Protein AF-A0AAV7MFL0-F1 (afdb_monomer)

Radius of gyration: 20.4 Å; Cα contacts (8 Å, |Δi|>4): 35; chains: 1; bounding box: 39×38×61 Å

Secondary structure (DSSP, 8-state):
---------SB----GGGGSSPPPBPPP-SSPP--SSPPPPPSSS-------S-----S---PPP-

Foldseek 3Di:
DDDDFADDDQFDDCPDPNVPPDTHGDDDDDDDDRRPDHDDDDPPDDDDDDPDDDDDPDPDPPDDDD

Mean predicted aligned error: 13.96 Å

Solvent-accessible surface area (backbone atoms only — not comparable to full-atom values): 5009 Å² total; per-residue (Å²): 140,87,89,82,73,49,44,77,73,73,42,48,78,59,56,78,85,37,60,85,45,78,86,46,72,43,80,88,76,93,71,93,75,88,26,86,49,73,64,84,79,69,94,75,78,89,80,94,81,82,95,78,81,73,96,75,90,67,99,70,87,76,74,79,85,133

InterPro domains:
  IPR002018 Carboxylesterase, type B [PF00135] (2-54)
  IPR029058 Alpha/Beta hydrolase fold [G3DSA:3.40.50.1820] (1-63)
  IPR029058 Alpha/Beta hydrolase fold [SSF53474] (2-47)

pLDDT: mean 74.98, std 17.2, range [35.75, 92.5]

Organism: Pleurodeles waltl (NCBI:txid8319)

Structure (mmCIF, N/CA/C/O backbone):
data_AF-A0AAV7MFL0-F1
#
_entry.id   AF-A0AAV7MFL0-F1
#
loop_
_atom_site.group_PDB
_atom_site.id
_atom_site.type_symbol
_atom_site.label_atom_id
_atom_site.label_alt_id
_atom_site.label_comp_id
_atom_site.label_asym_id
_atom_site.label_entity_id
_atom_site.label_seq_id
_atom_site.pdbx_PDB_ins_code
_atom_site.Cartn_x
_atom_site.Cartn_y
_atom_site.Cartn_z
_atom_site.occupancy
_atom_site.B_iso_or_equiv
_atom_site.auth_seq_id
_atom_site.auth_comp_id
_atom_site.auth_asym_id
_atom_site.auth_atom_id
_atom_site.pdbx_PDB_model_num
ATOM 1 N N . MET A 1 1 ? 23.349 -10.968 -11.770 1.00 63.69 1 MET A N 1
ATOM 2 C CA . MET A 1 1 ? 22.763 -9.826 -11.030 1.00 63.69 1 MET A CA 1
ATOM 3 C C . MET A 1 1 ? 21.303 -10.135 -10.751 1.00 63.69 1 MET A C 1
ATOM 5 O O . MET A 1 1 ? 20.689 -10.791 -11.582 1.00 63.69 1 MET A O 1
ATOM 9 N N . VAL A 1 2 ? 20.780 -9.720 -9.596 1.00 82.38 2 VAL A N 1
ATOM 10 C CA . VAL A 1 2 ? 19.384 -9.941 -9.181 1.00 82.38 2 VAL A CA 1
ATOM 11 C C . VAL A 1 2 ? 18.786 -8.594 -8.782 1.00 82.38 2 VAL A C 1
ATOM 13 O O . VAL A 1 2 ? 19.433 -7.827 -8.072 1.00 82.38 2 VAL A O 1
ATOM 16 N N . ASN A 1 3 ? 17.564 -8.319 -9.234 1.00 85.31 3 ASN A N 1
ATOM 17 C CA . ASN A 1 3 ? 16.806 -7.114 -8.908 1.00 85.31 3 ASN A CA 1
ATOM 18 C C . ASN A 1 3 ? 15.666 -7.493 -7.955 1.00 85.31 3 ASN A C 1
ATOM 20 O O . ASN A 1 3 ? 14.923 -8.433 -8.229 1.00 85.31 3 ASN A O 1
ATOM 24 N N . ALA A 1 4 ? 15.532 -6.767 -6.844 1.00 87.38 4 ALA A N 1
ATOM 25 C CA . ALA A 1 4 ? 14.482 -6.976 -5.850 1.00 87.38 4 ALA A CA 1
ATOM 26 C C . ALA A 1 4 ? 13.582 -5.736 -5.753 1.00 87.38 4 ALA A C 1
ATOM 28 O O . ALA A 1 4 ? 14.077 -4.609 -5.767 1.00 87.38 4 ALA A O 1
ATOM 29 N N . TYR A 1 5 ? 12.270 -5.955 -5.629 1.00 90.62 5 TYR A N 1
ATOM 30 C CA . TYR A 1 5 ? 11.252 -4.908 -5.520 1.00 90.62 5 TYR A CA 1
ATOM 31 C C . TYR A 1 5 ? 10.390 -5.186 -4.280 1.00 90.62 5 TYR A C 1
ATOM 33 O O . TYR A 1 5 ? 9.701 -6.201 -4.226 1.00 90.62 5 TYR A O 1
ATOM 41 N N . LEU A 1 6 ? 10.446 -4.313 -3.272 1.00 85.25 6 LEU A N 1
ATOM 42 C CA . LEU A 1 6 ? 9.991 -4.601 -1.900 1.00 85.25 6 LEU A CA 1
ATOM 43 C C . LEU A 1 6 ? 8.753 -3.810 -1.451 1.00 85.25 6 LEU A C 1
ATOM 45 O O . LEU A 1 6 ? 8.373 -3.894 -0.290 1.00 85.25 6 LEU A O 1
ATOM 49 N N . GLY A 1 7 ? 8.101 -3.073 -2.353 1.00 86.50 7 GLY A N 1
ATOM 50 C CA . GLY A 1 7 ? 6.988 -2.174 -2.009 1.00 86.50 7 GLY A CA 1
ATOM 51 C C . GLY A 1 7 ? 5.875 -2.096 -3.053 1.00 86.50 7 GLY A C 1
ATOM 52 O O . GLY A 1 7 ? 5.149 -1.106 -3.099 1.00 86.50 7 GLY A O 1
ATOM 53 N N . VAL A 1 8 ? 5.752 -3.098 -3.926 1.00 90.25 8 VAL A N 1
ATOM 54 C CA . VAL A 1 8 ? 4.733 -3.103 -4.987 1.00 90.25 8 VAL A CA 1
ATOM 55 C C . VAL A 1 8 ? 3.382 -3.538 -4.400 1.00 90.25 8 VAL A C 1
ATOM 57 O O . VAL A 1 8 ? 3.288 -4.647 -3.870 1.00 90.25 8 VAL A O 1
ATOM 60 N N . PRO A 1 9 ? 2.327 -2.701 -4.462 1.00 88.19 9 PRO A N 1
ATOM 61 C CA . PRO A 1 9 ? 1.034 -3.055 -3.888 1.00 88.19 9 PRO A CA 1
ATOM 62 C C . PRO A 1 9 ? 0.324 -4.115 -4.731 1.00 88.19 9 PRO A C 1
ATOM 64 O O . PRO A 1 9 ? 0.260 -4.009 -5.953 1.00 88.19 9 PRO A O 1
ATOM 67 N N . PHE A 1 10 ? -0.268 -5.103 -4.059 1.00 87.56 10 PHE A N 1
ATOM 68 C CA . PHE A 1 10 ? -1.060 -6.160 -4.698 1.00 87.56 10 PHE A CA 1
ATOM 69 C C . PHE A 1 10 ? -2.564 -5.840 -4.732 1.00 87.56 10 PHE A C 1
ATOM 71 O O . PHE A 1 10 ? -3.284 -6.282 -5.625 1.00 87.56 10 PHE A O 1
ATOM 78 N N . ALA A 1 11 ? -3.039 -5.058 -3.763 1.00 91.31 11 ALA A N 1
ATOM 79 C CA . ALA A 1 11 ? -4.440 -4.706 -3.599 1.00 91.31 11 ALA A CA 1
ATOM 80 C C . ALA A 1 11 ? -4.602 -3.225 -3.260 1.00 91.31 11 ALA A C 1
ATOM 82 O O . ALA A 1 11 ? -3.665 -2.560 -2.805 1.00 91.31 11 ALA A O 1
ATOM 83 N N . LYS A 1 12 ? -5.815 -2.707 -3.458 1.00 90.12 12 LYS A N 1
ATOM 84 C CA . LYS A 1 12 ? -6.172 -1.370 -2.975 1.00 90.12 12 LYS A CA 1
ATOM 85 C C . LYS A 1 12 ? -6.112 -1.326 -1.453 1.00 90.12 12 LYS A C 1
ATOM 87 O O . LYS A 1 12 ? -6.414 -2.306 -0.775 1.00 90.12 12 LYS A O 1
ATOM 92 N N . ALA A 1 13 ? -5.774 -0.153 -0.924 1.00 88.44 13 ALA A N 1
ATOM 93 C CA . ALA A 1 13 ? -5.746 0.066 0.512 1.00 88.44 13 ALA A CA 1
ATOM 94 C C . ALA A 1 13 ? -7.122 -0.276 1.133 1.00 88.44 13 ALA A C 1
ATOM 96 O O . ALA A 1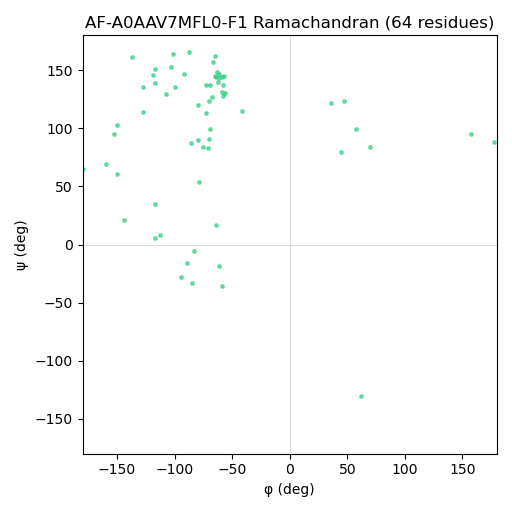 13 ? -8.146 0.212 0.633 1.00 88.44 13 ALA A O 1
ATOM 97 N N . PRO A 1 14 ? -7.170 -1.081 2.213 1.00 89.12 14 PRO A N 1
ATOM 98 C CA . PRO A 1 14 ? -8.409 -1.506 2.867 1.00 89.12 14 PRO A CA 1
ATOM 99 C C . PRO A 1 14 ? -8.964 -0.396 3.777 1.00 89.12 14 PRO A C 1
ATOM 101 O O . PRO A 1 14 ? -9.180 -0.582 4.973 1.00 89.12 14 PRO A O 1
ATOM 104 N N . VAL A 1 15 ? -9.153 0.797 3.214 1.00 88.25 15 VAL A N 1
ATOM 105 C CA . VAL A 1 15 ? -9.651 1.989 3.911 1.00 88.25 15 VAL A CA 1
ATOM 106 C C . VAL A 1 15 ? -11.123 2.245 3.579 1.00 88.25 15 VAL A C 1
ATOM 108 O O . VAL A 1 15 ? -11.619 1.854 2.520 1.00 88.25 15 VAL A O 1
ATOM 111 N N . GLY A 1 16 ? -11.844 2.896 4.495 1.00 88.62 16 GLY A N 1
ATOM 112 C CA . GLY A 1 16 ? -13.272 3.190 4.337 1.00 88.62 16 GLY A CA 1
ATOM 113 C C . GLY A 1 16 ? -14.124 1.920 4.235 1.00 88.62 16 GLY A C 1
ATOM 114 O O . GLY A 1 16 ? -13.971 0.995 5.032 1.00 88.62 16 GLY A O 1
ATOM 115 N N . LEU A 1 17 ? -14.995 1.859 3.222 1.00 88.31 17 LEU A N 1
ATOM 116 C CA . LEU A 1 17 ? -15.890 0.719 2.964 1.00 88.31 17 LEU A CA 1
ATOM 117 C C . LEU A 1 17 ? -15.144 -0.597 2.677 1.00 88.31 17 LEU A C 1
ATOM 119 O O . LEU A 1 17 ? -15.722 -1.673 2.809 1.00 88.31 17 LEU A O 1
ATOM 123 N N . ARG A 1 18 ? -13.856 -0.529 2.310 1.00 87.62 18 ARG A N 1
ATOM 124 C CA . ARG A 1 18 ? -13.038 -1.702 1.966 1.00 87.62 18 ARG A CA 1
ATOM 125 C C . ARG A 1 18 ? -12.435 -2.427 3.168 1.00 87.62 18 ARG A C 1
ATOM 127 O O . ARG A 1 18 ? -11.843 -3.482 2.982 1.00 87.62 18 ARG A O 1
ATOM 134 N N . ARG A 1 19 ? -12.581 -1.903 4.391 1.00 88.94 19 ARG A N 1
ATOM 135 C CA . ARG A 1 19 ? -11.962 -2.485 5.597 1.00 88.94 19 ARG A CA 1
ATOM 136 C C . ARG A 1 19 ? -12.388 -3.933 5.863 1.00 88.94 19 ARG A C 1
ATOM 138 O O . ARG A 1 19 ? -11.582 -4.725 6.337 1.00 88.94 19 ARG A O 1
ATOM 145 N N . PHE A 1 20 ? -13.644 -4.258 5.566 1.00 88.00 20 PHE A N 1
ATOM 146 C CA . PHE A 1 20 ? -14.227 -5.590 5.776 1.00 88.00 20 PHE A CA 1
ATOM 147 C C . PHE A 1 20 ? -14.662 -6.260 4.467 1.00 88.00 20 PHE A C 1
ATOM 149 O O . PHE A 1 20 ? -15.286 -7.318 4.485 1.00 88.00 20 PHE A O 1
ATOM 156 N N . ALA A 1 21 ? -14.357 -5.636 3.329 1.00 89.38 21 ALA A N 1
ATOM 157 C CA . ALA A 1 21 ? -14.642 -6.194 2.018 1.00 89.38 21 ALA A CA 1
ATOM 158 C C . ALA A 1 21 ? -13.487 -7.093 1.557 1.00 89.38 21 ALA A C 1
ATOM 160 O O . ALA A 1 21 ? -12.381 -7.056 2.099 1.00 89.38 21 ALA A O 1
ATOM 161 N N . ARG A 1 22 ? -13.733 -7.893 0.514 1.00 91.75 22 ARG A N 1
ATOM 162 C CA . ARG A 1 22 ? -12.659 -8.650 -0.141 1.00 91.75 22 ARG A CA 1
ATOM 163 C C . ARG A 1 22 ? -11.613 -7.690 -0.732 1.00 91.75 22 ARG A C 1
ATOM 165 O O . ARG A 1 22 ? -11.998 -6.624 -1.215 1.00 91.75 22 ARG A O 1
ATOM 172 N N . PRO A 1 23 ? -10.322 -8.068 -0.753 1.00 91.25 23 PRO A N 1
ATOM 173 C CA . PRO A 1 23 ? -9.290 -7.271 -1.404 1.00 91.25 23 PRO A CA 1
ATOM 174 C C . PRO A 1 23 ? -9.618 -7.046 -2.885 1.00 9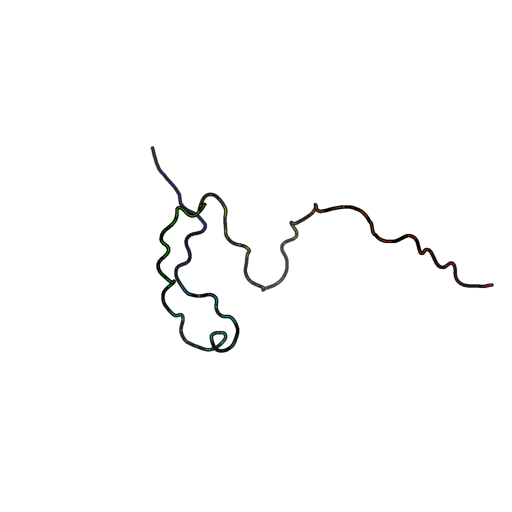1.25 23 PRO A C 1
ATOM 176 O O . PRO A 1 23 ? -9.886 -7.994 -3.621 1.00 91.25 23 PRO A O 1
ATOM 179 N N . GLU A 1 24 ? -9.590 -5.788 -3.319 1.00 91.94 24 GLU A N 1
ATOM 180 C CA . GLU A 1 24 ? -9.692 -5.414 -4.733 1.00 91.94 24 GLU A CA 1
ATOM 181 C C . GLU A 1 24 ? -8.289 -5.313 -5.354 1.00 91.94 24 GLU A C 1
ATOM 183 O O . GLU A 1 24 ? -7.372 -4.858 -4.663 1.00 91.94 24 GLU A O 1
ATOM 188 N N . PRO A 1 25 ? -8.109 -5.653 -6.646 1.00 92.50 25 PRO A N 1
ATOM 189 C CA . PRO A 1 25 ? -6.823 -5.518 -7.330 1.00 92.50 25 PRO A CA 1
ATOM 190 C C . PRO A 1 25 ? -6.327 -4.069 -7.308 1.00 92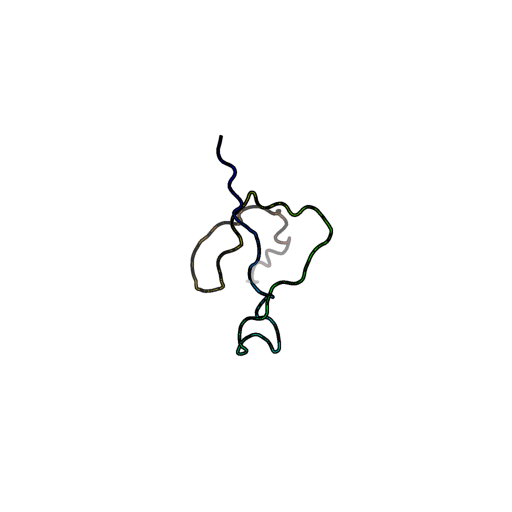.50 25 PRO A C 1
ATOM 192 O O . PRO A 1 25 ? -7.128 -3.131 -7.395 1.00 92.50 25 PRO A O 1
ATOM 195 N N . ALA A 1 26 ? -5.009 -3.890 -7.184 1.00 91.12 26 ALA A N 1
ATOM 196 C CA . ALA A 1 26 ? -4.386 -2.571 -7.225 1.00 91.12 26 ALA A CA 1
ATOM 197 C C . ALA A 1 26 ? -4.717 -1.836 -8.536 1.00 91.12 26 ALA A C 1
ATOM 199 O O . ALA A 1 26 ? -4.844 -2.439 -9.600 1.00 91.12 26 ALA A O 1
ATOM 200 N N . GLU A 1 27 ? -4.867 -0.518 -8.443 1.00 89.38 27 GLU A N 1
ATOM 201 C CA . GLU A 1 27 ? -5.066 0.330 -9.615 1.00 89.38 27 GLU A CA 1
ATOM 202 C C . GLU A 1 27 ? -3.784 0.380 -10.451 1.00 89.38 27 GLU A C 1
ATOM 204 O O . GLU A 1 27 ? -2.685 0.480 -9.897 1.00 89.38 27 GLU A O 1
ATOM 209 N N . ALA A 1 28 ? -3.929 0.294 -11.775 1.00 89.50 28 ALA A N 1
ATOM 210 C CA . ALA A 1 28 ? -2.808 0.454 -12.688 1.00 89.50 28 ALA A CA 1
ATOM 211 C C . ALA A 1 28 ? -2.232 1.869 -12.552 1.00 89.50 28 ALA A C 1
ATOM 213 O O . ALA A 1 28 ? -2.971 2.842 -12.428 1.00 89.50 28 ALA A O 1
ATOM 214 N N . TRP A 1 29 ? -0.909 1.983 -12.582 1.00 88.19 29 TRP A N 1
ATOM 215 C CA . TRP A 1 29 ? -0.218 3.266 -12.520 1.00 88.19 29 TRP A CA 1
ATOM 216 C C . TRP A 1 29 ? 0.607 3.473 -13.795 1.00 88.19 29 TRP A C 1
ATOM 218 O O . TRP A 1 29 ? 1.120 2.512 -14.366 1.00 88.19 29 TRP A O 1
ATOM 228 N N . SER A 1 30 ? 0.720 4.722 -14.248 1.00 88.88 30 SER A N 1
ATOM 229 C CA . SER A 1 30 ? 1.463 5.102 -15.459 1.00 88.88 30 SER A CA 1
ATOM 230 C C . SER A 1 30 ? 2.957 5.318 -15.213 1.00 88.88 30 SER A C 1
ATOM 232 O O . SER A 1 30 ? 3.771 5.037 -16.087 1.00 88.88 30 SER A O 1
ATOM 234 N N . ASP A 1 31 ? 3.321 5.803 -14.025 1.00 89.38 31 ASP A N 1
ATOM 235 C CA . ASP A 1 31 ? 4.664 6.316 -13.738 1.00 89.38 31 ASP A CA 1
ATOM 236 C C . ASP A 1 31 ? 5.553 5.339 -12.959 1.00 89.38 31 ASP A C 1
ATOM 238 O O . ASP A 1 31 ? 5.095 4.388 -12.326 1.00 89.38 31 ASP A O 1
ATOM 242 N N . VAL A 1 32 ? 6.863 5.583 -12.949 1.00 89.75 32 VAL A N 1
ATOM 243 C CA . VAL A 1 32 ? 7.802 4.735 -12.203 1.00 89.75 32 VAL A CA 1
ATOM 244 C C . VAL A 1 32 ? 7.612 4.928 -10.698 1.00 89.75 32 VAL A C 1
ATOM 246 O O . VAL A 1 32 ? 7.740 6.031 -10.169 1.00 89.75 32 VAL A O 1
ATOM 249 N N . ARG A 1 33 ? 7.352 3.828 -9.987 1.00 85.31 33 ARG A N 1
ATOM 250 C CA . ARG A 1 33 ? 7.251 3.799 -8.524 1.00 85.31 33 ARG A CA 1
ATOM 251 C C . ARG A 1 33 ? 8.531 3.279 -7.887 1.00 85.31 33 ARG A C 1
ATOM 253 O O . ARG A 1 33 ? 9.070 2.251 -8.293 1.00 85.31 33 ARG A O 1
ATOM 260 N N . THR A 1 34 ? 8.974 3.948 -6.829 1.00 88.62 34 THR A N 1
ATOM 261 C CA . THR A 1 34 ? 10.120 3.509 -6.029 1.00 88.62 34 THR A CA 1
ATOM 262 C C . THR A 1 34 ? 9.738 2.290 -5.190 1.00 88.62 34 THR A C 1
ATOM 264 O O . THR A 1 34 ? 8.939 2.400 -4.264 1.00 88.62 34 THR A O 1
ATOM 267 N N . ALA A 1 35 ? 10.329 1.131 -5.489 1.00 89.62 35 ALA A N 1
ATOM 268 C CA . ALA A 1 35 ? 10.095 -0.130 -4.777 1.00 89.62 35 ALA A CA 1
ATOM 269 C C . ALA A 1 35 ? 11.366 -0.655 -4.082 1.00 89.62 35 ALA A C 1
ATOM 271 O O . ALA A 1 35 ? 11.593 -1.859 -4.012 1.00 89.62 35 ALA A O 1
ATOM 272 N N . THR A 1 36 ? 12.205 0.250 -3.577 1.00 88.44 36 THR A N 1
ATOM 273 C CA . THR A 1 36 ? 13.481 -0.085 -2.917 1.00 88.44 36 THR A CA 1
ATOM 274 C C . THR A 1 36 ? 13.332 -0.310 -1.407 1.00 88.44 36 THR A C 1
ATOM 276 O O . THR A 1 36 ? 14.221 -0.874 -0.781 1.00 88.44 36 THR A O 1
ATOM 279 N N . SER A 1 37 ? 12.216 0.125 -0.814 1.00 88.69 37 SER A N 1
ATOM 280 C CA . SER A 1 37 ? 11.949 0.042 0.627 1.00 88.69 37 SER A CA 1
ATOM 281 C C . SER A 1 37 ? 10.744 -0.844 0.920 1.00 88.69 37 SER A C 1
ATOM 283 O O . SER A 1 37 ? 9.810 -0.908 0.121 1.00 88.69 37 SER A O 1
ATOM 285 N N . TYR A 1 38 ? 10.749 -1.464 2.101 1.00 87.06 38 TYR A N 1
ATOM 286 C CA . TYR A 1 38 ? 9.592 -2.169 2.643 1.00 87.06 38 TYR A CA 1
ATOM 287 C C . TYR A 1 38 ? 8.435 -1.199 2.936 1.00 87.06 38 TYR A C 1
AT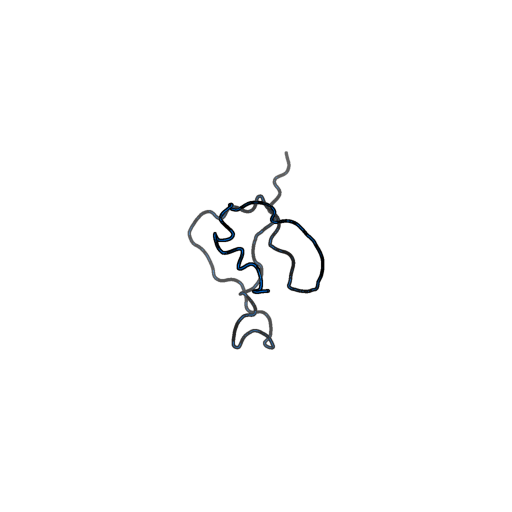OM 289 O O . TYR A 1 38 ? 8.691 -0.054 3.334 1.00 87.06 38 TYR A O 1
ATOM 297 N N . PRO A 1 39 ? 7.171 -1.629 2.748 1.00 83.38 39 PRO A N 1
ATOM 298 C CA . PRO A 1 39 ? 6.007 -0.847 3.137 1.00 83.38 39 PRO A CA 1
ATOM 299 C C . PRO A 1 39 ? 5.933 -0.707 4.665 1.00 83.38 39 PRO A C 1
ATOM 301 O O . PRO A 1 39 ? 6.474 -1.548 5.389 1.00 83.38 39 PRO A O 1
ATOM 304 N N . PRO A 1 40 ? 5.233 0.324 5.173 1.00 80.94 40 PRO A N 1
ATOM 305 C CA . PRO A 1 40 ? 4.971 0.436 6.599 1.00 80.94 40 PRO A CA 1
ATOM 306 C C . PRO A 1 40 ? 4.204 -0.798 7.079 1.00 80.94 40 PRO A C 1
ATOM 308 O O . PRO A 1 40 ? 3.217 -1.215 6.466 1.00 80.94 40 PRO A O 1
ATOM 311 N N . LEU A 1 41 ? 4.680 -1.384 8.175 1.00 79.19 41 LEU A N 1
ATOM 312 C CA . LEU A 1 41 ? 4.037 -2.530 8.800 1.00 79.19 41 LEU A CA 1
ATOM 313 C C . LEU A 1 41 ? 2.642 -2.128 9.306 1.00 79.19 41 LEU A C 1
ATOM 315 O O . LEU A 1 41 ? 2.398 -0.994 9.721 1.00 79.19 41 LEU A O 1
ATOM 319 N N . THR A 1 42 ? 1.699 -3.058 9.202 1.00 70.25 42 THR A N 1
ATOM 320 C CA . THR A 1 42 ? 0.283 -2.849 9.522 1.00 70.25 42 THR A CA 1
ATOM 321 C C . THR A 1 42 ? 0.059 -2.547 11.009 1.00 70.25 42 THR A C 1
ATOM 323 O O . THR A 1 42 ? 0.897 -2.866 11.842 1.00 70.25 42 THR A O 1
ATOM 326 N N . ALA A 1 43 ? -1.104 -1.983 11.360 1.00 62.22 43 ALA A N 1
ATOM 327 C CA . ALA A 1 43 ? -1.443 -1.421 12.681 1.00 62.22 43 ALA A CA 1
ATOM 328 C C . ALA A 1 43 ? -1.488 -2.396 13.889 1.00 62.22 43 ALA A C 1
ATOM 330 O O . ALA A 1 43 ? -2.049 -2.064 14.933 1.00 62.22 43 ALA A O 1
ATOM 331 N N . SER A 1 44 ? -0.913 -3.590 13.787 1.00 49.47 44 SER A N 1
ATOM 332 C CA . SER A 1 44 ? -0.710 -4.497 14.914 1.00 49.47 44 SER A CA 1
ATOM 333 C C . SER A 1 44 ? 0.605 -4.146 15.614 1.00 49.47 44 SER A C 1
ATOM 335 O O . SER A 1 44 ? 1.655 -4.660 15.256 1.00 49.47 44 SER A O 1
ATOM 337 N N . THR A 1 45 ? 0.507 -3.206 16.555 1.00 45.88 45 THR A N 1
ATOM 338 C CA . THR A 1 45 ? 1.301 -3.073 17.793 1.00 45.88 45 THR A CA 1
ATOM 339 C C . THR A 1 45 ? 2.794 -3.458 17.766 1.00 45.88 45 THR A C 1
ATOM 341 O O . THR A 1 45 ? 3.150 -4.617 17.591 1.00 45.88 45 THR A O 1
ATOM 344 N N . SER A 1 46 ? 3.626 -2.463 18.113 1.00 55.56 46 SER A N 1
ATOM 345 C CA . SER A 1 46 ? 5.054 -2.507 18.484 1.00 55.56 46 SER A CA 1
ATOM 346 C C . SER A 1 46 ? 6.074 -2.830 17.385 1.00 55.56 46 SER A C 1
ATOM 348 O O . SER A 1 46 ? 6.600 -3.936 17.309 1.00 55.56 46 SER A O 1
ATOM 350 N N . THR A 1 47 ? 6.485 -1.819 16.616 1.00 48.00 47 THR A N 1
ATOM 351 C CA . THR A 1 47 ? 7.915 -1.661 16.295 1.00 48.00 47 THR A CA 1
ATOM 352 C C . THR A 1 47 ? 8.235 -0.182 16.089 1.00 48.00 47 THR A C 1
ATOM 354 O O . THR A 1 47 ? 7.876 0.445 15.099 1.00 48.00 47 THR A O 1
ATOM 357 N N . GLU A 1 48 ? 8.852 0.376 17.120 1.00 56.88 48 GLU A N 1
ATOM 358 C CA . GLU A 1 48 ? 9.599 1.623 17.171 1.00 56.88 48 GLU A CA 1
ATOM 359 C C . GLU A 1 48 ? 10.489 1.807 15.937 1.00 56.88 48 GLU A C 1
ATOM 361 O O . GLU A 1 48 ? 11.392 1.005 15.759 1.00 56.88 48 GLU A O 1
ATOM 366 N N . GLN A 1 49 ? 10.226 2.809 15.088 1.00 53.25 49 GLN A N 1
ATOM 367 C CA . GLN A 1 49 ? 11.207 3.527 14.252 1.00 53.25 49 GLN A CA 1
ATOM 368 C C . GLN A 1 49 ? 10.477 4.568 13.373 1.00 53.25 49 GLN A C 1
ATOM 370 O O . GLN A 1 49 ? 10.130 4.309 12.223 1.00 53.25 49 GLN A O 1
ATOM 375 N N . GLN A 1 50 ? 10.290 5.783 13.893 1.00 47.41 50 GLN A N 1
ATOM 376 C CA . GLN A 1 50 ? 10.494 6.992 13.084 1.00 47.41 50 GLN A CA 1
ATOM 377 C C . GLN A 1 50 ? 10.947 8.147 13.987 1.00 47.41 50 GLN A C 1
ATOM 379 O O . GLN A 1 50 ? 10.307 9.188 14.123 1.00 47.41 50 GLN A O 1
ATOM 384 N N . GLU A 1 51 ? 12.096 7.941 14.629 1.00 56.81 51 GLU A N 1
ATOM 385 C CA . GLU A 1 51 ? 12.893 9.008 15.221 1.00 56.81 51 GLU A CA 1
ATOM 386 C C . GLU A 1 51 ? 13.507 9.850 14.089 1.00 56.81 51 GLU A C 1
ATOM 388 O O . GLU A 1 51 ? 14.552 9.516 13.543 1.00 56.81 51 GLU A O 1
ATOM 393 N N . LYS A 1 52 ? 12.794 10.899 13.667 1.00 43.03 52 LYS A N 1
ATOM 394 C CA . LYS A 1 52 ? 13.307 12.203 13.193 1.00 43.03 52 LYS A CA 1
ATOM 395 C C . LYS A 1 52 ? 12.267 12.881 12.310 1.00 43.03 52 LYS A C 1
ATOM 397 O O . LYS A 1 52 ? 12.285 12.757 11.088 1.00 43.03 52 LYS A O 1
ATOM 402 N N . LYS A 1 53 ? 11.468 13.750 12.924 1.00 35.75 53 LYS A N 1
ATOM 403 C CA . LYS A 1 53 ? 11.268 15.085 12.359 1.00 35.75 53 LYS A CA 1
ATOM 404 C C . LYS A 1 53 ? 10.936 16.068 13.474 1.00 35.75 53 LYS A C 1
ATOM 406 O O . LYS A 1 53 ? 9.790 16.213 13.870 1.00 35.75 53 LYS A O 1
ATOM 411 N N . THR A 1 54 ? 12.006 16.720 13.929 1.00 44.28 54 THR A N 1
ATOM 412 C CA . THR A 1 54 ? 12.043 18.107 14.415 1.00 44.28 54 THR A CA 1
ATOM 413 C C . THR A 1 54 ? 11.099 18.417 15.575 1.00 44.28 54 THR A C 1
ATOM 415 O O . THR A 1 54 ? 9.911 18.654 15.406 1.00 44.28 54 THR A O 1
ATOM 418 N N . GLU A 1 55 ? 11.615 18.429 16.798 1.00 58.66 55 GLU A N 1
ATOM 419 C CA . GLU A 1 55 ? 12.169 19.677 17.343 1.00 58.66 55 GLU A CA 1
ATOM 420 C C . GLU A 1 55 ? 11.248 20.877 17.075 1.00 58.66 55 GLU A C 1
ATOM 422 O O . GLU A 1 55 ? 11.429 21.637 16.127 1.00 58.66 55 GLU A O 1
ATOM 427 N N . LYS A 1 56 ? 10.210 20.979 17.907 1.00 56.38 56 LYS A N 1
ATOM 428 C CA . LYS A 1 56 ? 9.713 22.201 18.564 1.00 56.38 56 LYS A CA 1
ATOM 429 C C . LYS A 1 56 ? 8.5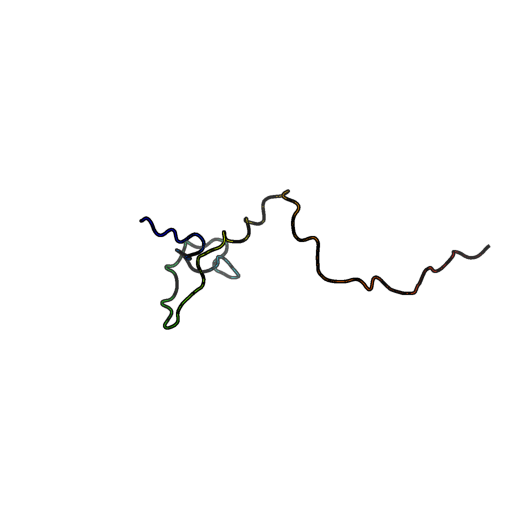19 21.802 19.431 1.00 56.38 56 LYS A C 1
ATOM 431 O O . LYS A 1 56 ? 7.382 22.203 19.199 1.00 56.38 56 LYS A O 1
ATOM 436 N N . LEU A 1 57 ? 8.781 20.986 20.453 1.00 57.00 57 LEU A N 1
ATOM 437 C CA . LEU A 1 57 ? 7.839 20.830 21.558 1.00 57.00 57 LEU A CA 1
ATOM 438 C C . LEU A 1 57 ? 7.942 22.091 22.445 1.00 57.00 57 LEU A C 1
ATOM 440 O O . LEU A 1 57 ? 8.729 22.147 23.377 1.00 57.00 57 LEU A O 1
ATOM 444 N N . LEU A 1 58 ? 7.198 23.120 22.022 1.00 63.66 58 LEU A N 1
ATOM 445 C CA . LEU A 1 58 ? 6.475 24.149 22.792 1.00 63.66 58 LEU A CA 1
ATOM 446 C C . LEU A 1 58 ? 7.192 24.880 23.961 1.00 63.66 58 LEU A C 1
ATOM 448 O O . LEU A 1 58 ? 7.529 24.260 24.969 1.00 63.66 58 LEU A O 1
ATOM 452 N N . PRO A 1 59 ? 7.272 26.232 23.950 1.00 63.72 59 PRO A N 1
ATOM 453 C CA . PRO A 1 59 ? 7.551 26.995 25.158 1.00 63.72 59 PRO A CA 1
ATOM 454 C C . PRO A 1 59 ? 6.257 27.119 25.967 1.00 63.72 59 PRO A C 1
ATOM 456 O O . PRO A 1 59 ? 5.495 28.054 25.767 1.00 63.72 59 PRO A O 1
ATOM 459 N N . HIS A 1 60 ? 5.969 26.186 26.870 1.00 55.94 60 HIS A N 1
ATOM 460 C CA . HIS A 1 60 ? 5.051 26.479 27.977 1.00 55.94 60 HIS A CA 1
ATOM 461 C C . HIS A 1 60 ? 5.260 25.491 29.127 1.00 55.94 60 HIS A C 1
ATOM 463 O O . HIS A 1 60 ? 4.418 24.652 29.441 1.00 55.94 60 HIS A O 1
ATOM 469 N N . ARG A 1 61 ? 6.411 25.608 29.801 1.00 63.19 61 ARG A N 1
ATOM 470 C CA . ARG A 1 61 ? 6.560 25.079 31.159 1.00 63.19 61 ARG A CA 1
ATOM 471 C C . ARG A 1 61 ? 5.723 25.968 32.083 1.00 63.19 61 ARG A C 1
ATOM 473 O O . ARG A 1 61 ? 6.234 26.923 32.658 1.00 63.19 61 ARG A O 1
ATOM 480 N N . VAL A 1 62 ? 4.419 25.698 32.168 1.00 62.12 62 VAL A N 1
ATOM 481 C CA . VAL A 1 62 ? 3.566 26.258 33.223 1.00 62.12 62 VAL A CA 1
ATOM 482 C C . VAL A 1 62 ? 4.004 25.589 34.519 1.00 62.12 62 VAL A C 1
ATOM 484 O O . VAL A 1 62 ? 3.656 24.442 34.778 1.00 62.12 62 VAL A O 1
ATOM 487 N N . MET A 1 63 ? 4.825 26.277 35.310 1.00 57.16 63 MET A N 1
ATOM 488 C CA . MET A 1 63 ? 5.031 25.885 36.700 1.00 57.16 63 MET A CA 1
ATOM 489 C C . MET A 1 63 ? 3.715 26.116 37.449 1.00 57.16 63 MET A C 1
ATOM 491 O O . MET A 1 63 ? 3.138 27.203 37.374 1.00 57.16 63 MET A O 1
ATOM 495 N N . CYS A 1 64 ? 3.222 25.083 38.133 1.00 48.19 64 CYS A N 1
ATOM 496 C CA . CYS A 1 64 ? 2.082 25.184 39.037 1.00 48.19 64 CYS A CA 1
ATOM 497 C C . CYS A 1 64 ? 2.367 26.228 40.133 1.00 48.19 64 CYS A C 1
ATOM 499 O O . CYS A 1 64 ? 3.478 26.295 40.658 1.00 48.19 64 CYS A O 1
ATOM 501 N N . LYS A 1 65 ? 1.357 27.053 40.431 1.00 53.59 65 LYS A N 1
ATOM 502 C CA . LYS A 1 65 ? 1.365 28.098 41.466 1.00 53.59 65 LYS A CA 1
ATOM 503 C C . LYS A 1 65 ? 1.585 27.491 42.860 1.00 53.59 65 LYS A C 1
ATOM 505 O O . LYS A 1 65 ? 1.046 26.419 43.132 1.00 53.59 65 LYS A O 1
ATOM 510 N N . ALA A 1 66 ? 2.335 28.204 43.699 1.00 50.44 66 ALA A N 1
ATOM 511 C CA . ALA A 1 66 ? 2.350 28.045 45.155 1.00 50.44 66 ALA A C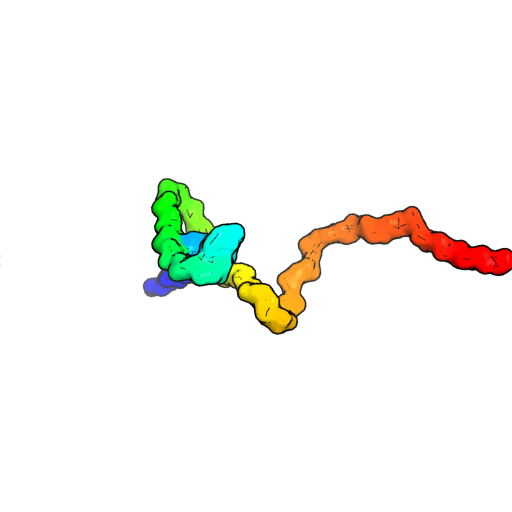A 1
ATOM 512 C C . ALA A 1 66 ? 1.292 28.954 45.792 1.00 50.44 66 ALA A C 1
ATOM 514 O O . ALA A 1 66 ? 0.996 30.009 45.177 1.00 50.44 66 ALA A O 1
#

Sequence (66 aa):
MVNAYLGVPFAKAPVGLRRFARPEPAEAWSDVRTATSYPPLTASTSTEQQEKKTEKLLPHRVMCKA

=== Feature glossary ===
The record interleaves many kinds of information about one protein. Here is each kind framed as the question it answers.

Q: Are the domains correctly placed relative to each other?
A: Predicted aligned error is AlphaFold's pairwise confidence. Unlike pLDDT (per-residue), PAE is per-residue-pair and captures whether two parts of the structure are correctly placed relative to each other. Units are ångströms of expected positional error.

Q: Which residues are in helices, strands, or loops?
A: Eight-state secondary structure (DSSP): H is the canonical α-helix, G the tighter 3₁₀-helix, I the wider π-helix; E/B are β-structure, T and S are turns and bends, and '-' is everything else. DSSP derives these from the pattern of main-chain N–H···O=C hydrogen bonds, not from the sequence.

Q: What if only a Cα trace is available?
A: P-SEA three-state annotation labels each residue as helix, strand, or coil based purely on the geometry of the Cα trace. It serves as a fallback when the full backbone (and thus DSSP) is unavailable.

Q: What are the backbone torsion angles?
A: φ (phi) and ψ (psi) are the two rotatable backbone dihedrals per residue: φ is the C(i-1)–N–Cα–C torsion, ψ is the N–Cα–C–N(i+1) torsion, both in degrees on (−180°, 180°]. α-helical residues cluster near (−60°, −45°); β-strand residues near (−120°, +130°). A Ramachandran plot is simply a scatter of (φ, ψ) for every residue.

Q: What known structures does this most resemble?
A: Structural nearest neighbors (via Foldseek easy-search vs the PDB). Reported per hit: target PDB id, E-value, and alignment TM-score. A TM-score above ~0.5 is the conventional threshold for 'same fold'.

Q: What family and function is it annotated with?
A: Database cross-references. InterPro integrates a dozen domain/family signature databases into unified entries with residue-range hits. GO terms attach function/process/location labels with evidence codes. CATH codes position the fold in a four-level structural taxonomy. Organism is the NCBI-taxonomy species name.

Q: Which residues are buried vs exposed?
A: Solvent accessibility: the surface area of each residue that a 1.4 Å water probe can touch, in Å². When only backbone atoms are present the absolute values are lower than full-atom SASA (side chains contribute most of the area) and are flagged as backbone-only.

Q: What do the diagnostic plots show?
A: Three diagnostic plots accompany the record. The Cα contact map visualizes the tertiary structure as a 2D adjacency matrix (8 Å cutoff, sequence-local contacts suppressed). The Ramachandran plot shows the distribution of backbone (φ, ψ) torsions, with points in the α and β basins reflecting secondary structure content. The PAE plot shows AlphaFold's inter-residue confidence as a color matrix.

Q: What is the amino-acid chain?
A: The amino-acid sequence is the protein's primary structure: the linear order of residues from the N-terminus to the C-terminus, written in one-letter code. Everything else here — the 3D coordinates, the secondary structure, the domain annotations — is ultimately a consequence of this string.

Q: What do the rendered images show?
A: The six renders are orthographic views along the three Cartesian axes in both directions. Representation (cartoon, sticks, or surface) and color scheme (sequence-rainbow or by-chain) vary across proteins so the training set covers all the common visualization conventions.

Q: Where is each backbone atom in 3D?
A: The mmCIF table is the protein's shape written out atom by atom. For each backbone N, Cα, C, and carbonyl O, it records an (x, y, z) coordinate triple in Å plus the residue type, chain letter, and residue number.

Q: How mobile is each atom in the crystal?
A: For experimental (PDB) structures, the B-factor (temperature factor) quantifies the positional spread of each atom in the crystal — a combination of thermal vibration and static disorder — in units of Å². High B-factors mark flexible loops or poorly resolved regions; low B-factors mark the rigid, well-ordered core.

Q: How big and how compact is the whole molecule?
A: Three whole-structure scalars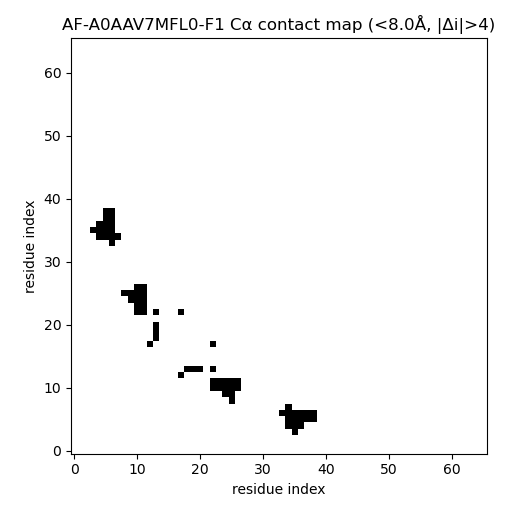: the radius of gyration (RMS distance of Cα from centroid, in Å), the count of Cα–Cα contacts (pairs closer than 8 Å and separated by more than four residues in sequence — i.e. tertiary, not local, contacts), and the bounding-box dimensions. Together they distinguish compact globular folds from extended fibres or disordered chains.

Q: What does the local fold look like, residue by residue?
A: A 3Di character summarizes, for each residue, the relative orientation of the Cα frame of its nearest spatial neighbor. Because it encodes fold topology rather than chemistry, 3Di alignments detect remote structural similarity that sequence alignment misses.

Q: How confident is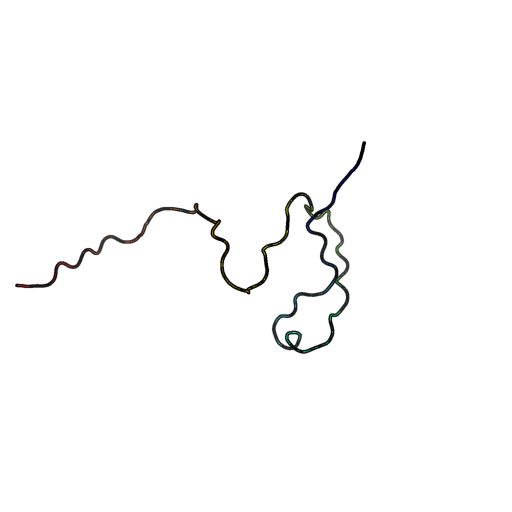 the AlphaFold model at each residue?
A: For AlphaFold models, the B-factor field carries pLDDT — the model's own estimate of local accuracy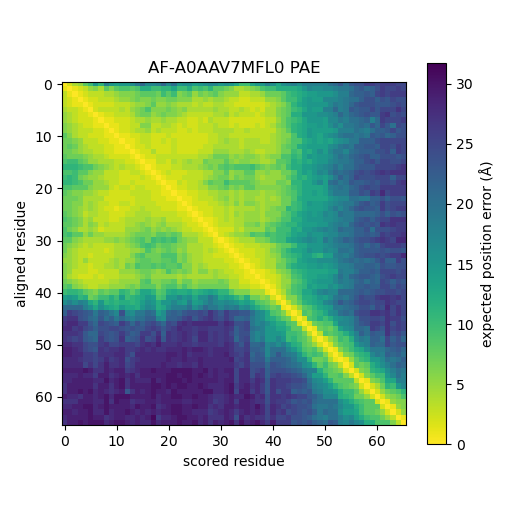 on a 0–100 scale. Regions with pLDDT<50 should be treated as essentially unmodeled; they often correspond to intrinsically disordered segments.